Protein AF-A0AAN8TJZ9-F1 (afdb_monomer_lite)

Foldseek 3Di:
DDDDFDKDFDFAFPPVPQPQAWDADPVRWIKGQPVGTDPDPCRIDTPVLDFDWDWDQDPVDHRITTIDGDDPPPDDDPQPQDPPPRDDDDDDDDDDDDDDPDPSPDDDD

Secondary structure (DSSP, 8-state):
------EEE-PPB--S-TTTTEEE-TT--EEE-TT-B---S--EEETTT---EEEEE-TTSTT-EEEEEPPPTT--------TTTT-----------------------

pLDDT: mean 76.38, std 20.25, range [27.89, 95.38]

Organism: Solanum bulbocastanum (NCBI:txid147425)

Sequence (109 aa):
MDRRVILFRCNWFDVCDEIKGVKKDEYDFVSVNPDRFLKTNEPFVLADQASQVFYANDNSSKGWQVVRKTQPRDSYEIVEQMDDDIVELGSPSQKKRKRTTEVKYIFMN

Structure (mmCIF, N/CA/C/O backbone):
data_AF-A0AAN8TJZ9-F1
#
_entry.id   AF-A0AAN8TJZ9-F1
#
loop_
_atom_site.group_PDB
_atom_site.id
_atom_site.type_symbol
_atom_site.label_atom_id
_atom_site.label_alt_id
_atom_site.label_comp_id
_atom_site.label_asym_id
_atom_site.label_entity_id
_atom_site.label_seq_id
_atom_site.pdbx_PDB_ins_code
_atom_site.Cartn_x
_atom_site.Cartn_y
_atom_site.Cartn_z
_atom_site.occupancy
_atom_site.B_iso_or_equiv
_atom_site.auth_seq_id
_atom_site.auth_comp_id
_atom_site.auth_asym_id
_atom_site.auth_atom_id
_atom_site.pdbx_PDB_model_num
ATOM 1 N N . MET A 1 1 ? -30.013 -7.653 18.526 1.00 68.62 1 MET A N 1
ATOM 2 C CA . MET A 1 1 ? -29.254 -7.557 17.261 1.00 68.62 1 MET A CA 1
ATOM 3 C C . MET A 1 1 ? -27.794 -7.383 17.621 1.00 68.62 1 MET A C 1
ATOM 5 O O . MET A 1 1 ? -27.461 -6.359 18.206 1.00 68.62 1 MET A O 1
ATOM 9 N N . ASP A 1 2 ? -26.951 -8.364 17.316 1.00 79.62 2 ASP A N 1
ATOM 10 C CA . ASP A 1 2 ? -25.515 -8.265 17.587 1.00 79.62 2 ASP A CA 1
ATOM 11 C C . ASP A 1 2 ? -24.848 -7.361 16.552 1.00 79.62 2 ASP A C 1
ATOM 13 O O . ASP A 1 2 ? -24.837 -7.668 15.359 1.00 79.62 2 ASP A O 1
ATOM 17 N N . ARG A 1 3 ? -24.284 -6.239 17.006 1.00 86.50 3 ARG A N 1
ATOM 18 C CA . ARG A 1 3 ? -23.449 -5.359 16.180 1.00 86.50 3 ARG A CA 1
ATOM 19 C C . ARG A 1 3 ? -21.993 -5.722 16.426 1.00 86.50 3 ARG A C 1
ATOM 21 O O . ARG A 1 3 ? -21.419 -5.330 17.436 1.00 86.50 3 ARG A O 1
ATOM 28 N N . ARG A 1 4 ? -21.412 -6.494 15.511 1.00 91.75 4 ARG A N 1
ATOM 29 C CA . ARG A 1 4 ? -19.992 -6.858 15.527 1.00 91.75 4 ARG A CA 1
ATOM 30 C C . ARG A 1 4 ? -19.291 -6.207 14.343 1.00 91.75 4 ARG A C 1
ATOM 32 O O . ARG A 1 4 ? -19.826 -6.201 13.239 1.00 91.75 4 ARG A O 1
ATOM 39 N N . VAL A 1 5 ? -18.105 -5.666 14.593 1.00 91.44 5 VAL A N 1
ATOM 40 C CA . VAL A 1 5 ? -17.226 -5.066 13.585 1.00 91.44 5 VAL A CA 1
ATOM 41 C C . VAL A 1 5 ? -15.882 -5.776 13.661 1.00 91.44 5 VAL A C 1
ATOM 43 O O . VAL A 1 5 ? -15.427 -6.117 14.751 1.00 91.44 5 VAL A O 1
ATOM 46 N N . ILE A 1 6 ? -15.269 -6.016 12.504 1.00 91.38 6 ILE A N 1
ATOM 47 C CA . ILE A 1 6 ? -13.948 -6.636 12.400 1.00 91.38 6 ILE A CA 1
ATOM 48 C C . ILE A 1 6 ? -12.933 -5.540 12.083 1.00 91.38 6 ILE A C 1
ATOM 50 O O . ILE A 1 6 ? -13.096 -4.794 11.112 1.00 91.38 6 ILE A O 1
ATOM 54 N N . LEU A 1 7 ? -11.894 -5.468 12.910 1.00 92.25 7 LEU A N 1
ATOM 55 C CA . LEU A 1 7 ? -10.750 -4.581 12.745 1.00 92.25 7 LEU A CA 1
ATOM 56 C C . LEU A 1 7 ? -9.488 -5.421 12.580 1.00 92.25 7 LEU A C 1
ATOM 58 O O . LEU A 1 7 ? -9.305 -6.413 13.287 1.00 92.25 7 LEU A O 1
ATOM 62 N N . PHE A 1 8 ? -8.606 -4.989 11.689 1.00 89.12 8 PHE A N 1
ATOM 63 C CA . PHE A 1 8 ? -7.253 -5.518 11.582 1.00 89.12 8 PHE A CA 1
ATOM 64 C C . PHE A 1 8 ? -6.279 -4.530 12.194 1.00 89.12 8 PHE A C 1
ATOM 66 O O . PHE A 1 8 ? -6.404 -3.327 11.974 1.00 89.12 8 PHE A O 1
ATOM 73 N N . ARG A 1 9 ? -5.319 -5.034 12.972 1.00 88.88 9 ARG A N 1
ATOM 74 C CA . ARG A 1 9 ? -4.195 -4.231 13.446 1.00 88.88 9 ARG A CA 1
ATOM 75 C C . ARG A 1 9 ? -3.143 -4.180 12.343 1.00 88.88 9 ARG A C 1
ATOM 77 O O . ARG A 1 9 ? -2.728 -5.234 11.872 1.00 88.88 9 ARG A O 1
ATOM 84 N N . CYS A 1 10 ? -2.708 -2.987 11.960 1.00 85.69 10 CYS A N 1
ATOM 85 C CA . CYS A 1 10 ? -1.805 -2.786 10.831 1.00 85.69 10 CYS A CA 1
ATOM 86 C C . CYS A 1 10 ? -0.545 -2.022 11.237 1.00 85.69 10 CYS A C 1
ATOM 88 O O . CYS A 1 10 ? -0.582 -1.136 12.091 1.00 85.69 10 CYS A O 1
ATOM 90 N N . ASN A 1 11 ? 0.556 -2.352 10.563 1.00 88.69 11 ASN A N 1
ATOM 91 C CA . ASN A 1 11 ? 1.721 -1.485 10.450 1.00 88.69 11 ASN A CA 1
ATOM 92 C C . ASN A 1 11 ? 1.659 -0.831 9.070 1.00 88.69 11 ASN A C 1
ATOM 94 O O . ASN A 1 11 ? 1.477 -1.518 8.068 1.00 88.69 11 ASN A O 1
ATOM 98 N N . TRP A 1 12 ? 1.797 0.487 9.014 1.00 89.62 12 TRP A N 1
ATOM 99 C CA . TRP A 1 12 ? 1.661 1.238 7.770 1.00 89.62 12 TRP A CA 1
ATOM 100 C C . TRP A 1 12 ? 3.028 1.453 7.153 1.00 89.62 12 TRP A C 1
ATOM 102 O O . TRP A 1 12 ? 3.906 1.969 7.835 1.00 89.62 12 TRP A O 1
ATOM 112 N N . PHE A 1 13 ? 3.222 1.100 5.885 1.00 92.31 13 PHE A N 1
ATOM 113 C CA . PHE A 1 13 ? 4.409 1.551 5.157 1.00 92.31 13 PHE A CA 1
ATOM 114 C C . PHE A 1 13 ? 4.405 3.077 5.022 1.00 92.31 13 PHE A C 1
ATOM 116 O O . PHE A 1 13 ? 3.346 3.711 4.989 1.00 92.31 13 PHE A O 1
ATOM 123 N N . ASP A 1 14 ? 5.595 3.668 4.966 1.00 90.94 14 ASP A N 1
ATOM 124 C CA . ASP A 1 14 ? 5.769 5.107 4.760 1.00 90.94 14 ASP A CA 1
ATOM 125 C C . ASP A 1 14 ? 5.414 5.497 3.316 1.00 90.94 14 ASP A C 1
ATOM 127 O O . ASP A 1 14 ? 6.268 5.568 2.444 1.00 90.94 14 ASP A O 1
ATOM 131 N N . VAL A 1 15 ? 4.132 5.724 3.035 1.00 87.88 15 VAL A N 1
ATOM 132 C CA . VAL A 1 15 ? 3.673 6.163 1.703 1.00 87.88 15 VAL A CA 1
ATOM 133 C C . VAL A 1 15 ? 3.709 7.684 1.525 1.00 87.88 15 VAL A C 1
ATOM 135 O O . VAL A 1 15 ? 3.323 8.183 0.474 1.00 87.88 15 VAL A O 1
ATOM 138 N N . CYS A 1 16 ? 4.140 8.428 2.547 1.00 88.62 16 CYS A N 1
ATOM 139 C CA . CYS A 1 16 ? 4.274 9.884 2.488 1.00 88.62 16 CYS A CA 1
ATOM 140 C C . CYS A 1 16 ? 5.624 10.315 1.894 1.00 88.62 16 CYS A C 1
ATOM 142 O O . CYS A 1 16 ? 5.737 11.426 1.382 1.00 88.62 16 CYS A O 1
ATOM 144 N N . ASP A 1 17 ? 6.642 9.454 1.973 1.00 90.19 17 ASP A N 1
ATOM 145 C CA . ASP A 1 17 ? 7.955 9.659 1.361 1.00 90.19 17 ASP A CA 1
ATOM 146 C C . ASP A 1 17 ? 8.045 8.886 0.031 1.00 90.19 17 ASP A C 1
ATOM 148 O O . ASP A 1 17 ? 8.392 7.702 -0.006 1.00 90.19 17 ASP A O 1
ATOM 152 N N . GLU A 1 18 ? 7.748 9.576 -1.073 1.00 87.50 18 GLU A N 1
ATOM 153 C CA . GLU A 1 18 ? 7.767 9.040 -2.450 1.00 87.50 18 GLU A CA 1
ATOM 154 C C . GLU A 1 18 ? 9.174 8.686 -2.973 1.00 87.50 18 GLU A C 1
ATOM 156 O O . GLU A 1 18 ? 9.328 8.213 -4.098 1.00 87.50 18 GLU A O 1
ATOM 161 N N . ILE A 1 19 ? 10.223 8.934 -2.184 1.00 88.44 19 ILE A N 1
ATOM 162 C CA . ILE A 1 19 ? 11.604 8.604 -2.555 1.00 88.44 19 ILE A CA 1
ATOM 163 C C . ILE A 1 19 ? 12.091 7.398 -1.754 1.00 88.44 19 ILE A C 1
ATOM 165 O O . ILE A 1 19 ? 12.789 6.532 -2.284 1.00 88.44 19 ILE A O 1
ATOM 169 N N . LYS A 1 20 ? 11.770 7.341 -0.458 1.00 92.12 20 LYS A N 1
ATOM 170 C CA . LYS A 1 20 ? 12.360 6.357 0.463 1.00 92.12 20 LYS A CA 1
ATOM 171 C C . LYS A 1 20 ? 11.382 5.304 0.952 1.00 92.12 20 LYS A C 1
ATOM 173 O O . LYS A 1 20 ? 11.849 4.272 1.433 1.00 92.12 20 LYS A O 1
ATOM 178 N N . GLY A 1 21 ? 10.081 5.559 0.879 1.00 90.94 21 GLY A N 1
ATOM 179 C CA . GLY A 1 21 ? 9.062 4.684 1.445 1.00 90.94 21 GLY A CA 1
ATOM 180 C C . GLY A 1 21 ? 8.164 4.018 0.401 1.00 90.94 21 GLY A C 1
ATOM 181 O O . GLY A 1 21 ? 7.885 2.823 0.521 1.00 90.94 21 GLY A O 1
ATOM 182 N N . VAL A 1 22 ? 7.805 4.735 -0.667 1.00 93.19 22 VAL A N 1
ATOM 183 C CA . VAL A 1 22 ? 7.048 4.192 -1.805 1.00 93.19 22 VAL A CA 1
ATOM 184 C C . VAL A 1 22 ? 7.646 4.660 -3.123 1.00 93.19 22 VAL A C 1
ATOM 186 O O . VAL A 1 22 ? 8.097 5.791 -3.225 1.00 93.19 22 VAL A O 1
ATOM 189 N N . LYS A 1 23 ? 7.638 3.798 -4.139 1.00 91.88 23 LYS A N 1
ATOM 190 C CA . LYS A 1 23 ? 8.024 4.154 -5.507 1.00 91.88 23 LYS A CA 1
ATOM 191 C C . LYS A 1 23 ? 7.072 3.536 -6.518 1.00 91.88 23 LYS A C 1
ATOM 193 O O . LYS A 1 23 ? 6.497 2.473 -6.268 1.00 91.88 23 LYS A O 1
ATOM 198 N N . LYS A 1 24 ? 6.948 4.187 -7.670 1.00 92.00 24 LYS A N 1
ATOM 199 C CA . LYS A 1 24 ? 6.205 3.694 -8.828 1.00 92.00 24 LYS A CA 1
ATOM 200 C C . LYS A 1 24 ? 7.156 3.612 -10.018 1.00 92.00 24 LYS A C 1
ATOM 202 O O . LYS A 1 24 ? 7.916 4.554 -10.235 1.00 92.00 24 LYS A O 1
ATOM 207 N N . ASP A 1 25 ? 7.165 2.490 -10.727 1.00 88.88 25 ASP A N 1
ATOM 208 C CA . ASP A 1 25 ? 7.969 2.341 -11.943 1.00 88.88 25 ASP A CA 1
ATOM 209 C C . ASP A 1 25 ? 7.218 2.810 -13.203 1.00 88.88 25 ASP A C 1
ATOM 211 O O . ASP A 1 25 ? 6.081 3.282 -13.135 1.00 88.88 25 ASP A O 1
ATOM 215 N N . GLU A 1 26 ? 7.871 2.690 -14.361 1.00 91.94 26 GLU A N 1
ATOM 216 C CA . GLU A 1 26 ? 7.316 3.070 -15.667 1.00 91.94 26 GLU A CA 1
ATOM 217 C C . GLU A 1 26 ? 6.120 2.208 -16.119 1.00 91.94 26 GLU A C 1
ATOM 219 O O . GLU A 1 26 ? 5.371 2.625 -16.999 1.00 91.94 26 GLU A O 1
ATOM 224 N N . TYR A 1 27 ? 5.905 1.039 -15.501 1.00 89.94 27 TYR A N 1
ATOM 225 C CA . TYR A 1 27 ? 4.792 0.121 -15.778 1.00 89.94 27 TYR A CA 1
ATOM 226 C C . TYR A 1 27 ? 3.732 0.143 -14.666 1.00 89.94 27 TYR A C 1
ATOM 228 O O . TYR A 1 27 ? 2.940 -0.796 -14.514 1.00 89.94 27 TYR A O 1
ATOM 236 N N . ASP A 1 28 ? 3.732 1.194 -13.847 1.00 87.56 28 ASP A N 1
ATOM 237 C CA . ASP A 1 28 ? 2.816 1.392 -12.734 1.00 87.56 28 ASP A CA 1
ATOM 238 C C . ASP A 1 28 ? 2.861 0.299 -11.642 1.00 87.56 28 ASP A C 1
ATOM 240 O O . ASP A 1 28 ? 1.905 0.150 -10.864 1.00 87.56 28 ASP A O 1
ATOM 244 N N . PHE A 1 29 ? 3.953 -0.466 -11.525 1.00 89.44 29 PHE A N 1
ATOM 245 C CA . PHE A 1 29 ? 4.184 -1.285 -10.335 1.00 89.44 29 PHE A CA 1
ATOM 246 C C . PHE A 1 29 ? 4.530 -0.372 -9.167 1.00 89.44 29 PHE A C 1
ATOM 248 O O . PHE A 1 29 ? 5.431 0.464 -9.233 1.00 89.44 29 PHE A O 1
ATOM 255 N N . VAL A 1 30 ? 3.820 -0.574 -8.062 1.00 92.25 30 VAL A N 1
ATOM 256 C CA . VAL A 1 30 ? 4.131 0.073 -6.793 1.00 92.25 30 VAL A CA 1
ATOM 257 C C . VAL A 1 30 ? 5.058 -0.837 -6.011 1.00 92.25 30 VAL A C 1
ATOM 259 O O . VAL A 1 30 ? 4.763 -2.022 -5.846 1.00 92.25 30 VAL A O 1
ATOM 262 N N . SER A 1 31 ? 6.139 -0.275 -5.484 1.00 94.06 31 SER A N 1
ATOM 263 C CA . SER A 1 31 ? 6.991 -0.956 -4.515 1.00 94.06 31 SER A CA 1
ATOM 264 C C . SER A 1 31 ? 7.099 -0.158 -3.229 1.00 94.06 31 SER A C 1
ATOM 266 O O . SER A 1 31 ? 7.119 1.073 -3.249 1.00 94.06 31 SER A O 1
ATOM 268 N N . VAL A 1 32 ? 7.202 -0.870 -2.116 1.00 94.44 32 VAL A N 1
ATOM 269 C CA . VAL A 1 32 ? 7.344 -0.310 -0.772 1.00 94.44 32 VAL A CA 1
ATOM 270 C C . VAL A 1 32 ? 8.680 -0.710 -0.169 1.00 94.44 32 VAL A C 1
ATOM 272 O O . VAL A 1 32 ? 9.238 -1.763 -0.495 1.00 94.44 32 VAL A O 1
ATOM 275 N N . ASN A 1 33 ? 9.194 0.143 0.709 1.00 94.88 33 ASN A N 1
ATOM 276 C CA . ASN A 1 33 ? 10.385 -0.147 1.487 1.00 94.88 33 ASN A CA 1
ATOM 277 C C . ASN A 1 33 ? 9.986 -0.832 2.810 1.00 94.88 33 ASN A C 1
ATOM 279 O O . ASN A 1 33 ? 9.412 -0.168 3.678 1.00 94.88 33 ASN A O 1
ATOM 283 N N . PRO A 1 34 ? 10.295 -2.128 3.000 1.00 91.62 34 PRO A N 1
ATOM 284 C CA . PRO A 1 34 ? 9.910 -2.869 4.195 1.00 91.62 34 PRO A CA 1
ATOM 285 C C . PRO A 1 34 ? 10.599 -2.378 5.476 1.00 91.62 34 PRO A C 1
ATOM 287 O O . PRO A 1 34 ? 10.105 -2.647 6.569 1.00 91.62 34 PRO A O 1
ATOM 290 N N . ASP A 1 35 ? 11.691 -1.618 5.360 1.00 93.44 35 ASP A N 1
ATOM 291 C CA . ASP A 1 35 ? 12.410 -1.043 6.501 1.00 93.44 35 ASP A CA 1
ATOM 292 C C . ASP A 1 35 ? 11.826 0.308 6.954 1.00 93.44 35 ASP A C 1
ATOM 294 O O . ASP A 1 35 ? 12.303 0.912 7.922 1.00 93.44 35 ASP A O 1
ATOM 298 N N . ARG A 1 36 ? 10.796 0.818 6.263 1.00 91.75 36 ARG A N 1
ATOM 299 C CA . ARG A 1 36 ? 10.170 2.109 6.566 1.00 91.75 36 ARG A CA 1
ATOM 300 C C . ARG A 1 36 ? 8.674 2.002 6.812 1.00 91.75 36 ARG A C 1
ATOM 302 O O . ARG A 1 36 ? 7.875 1.791 5.903 1.00 91.75 36 ARG A O 1
ATOM 309 N N . PHE A 1 37 ? 8.301 2.305 8.050 1.00 90.69 37 PHE A N 1
ATOM 310 C CA . PHE A 1 37 ? 6.915 2.408 8.481 1.00 90.69 37 PHE A CA 1
ATOM 311 C C . PHE A 1 37 ? 6.537 3.852 8.819 1.00 90.69 37 PHE A C 1
ATOM 313 O O . PHE A 1 37 ? 7.316 4.595 9.426 1.00 90.69 37 PHE A O 1
ATOM 320 N N . LEU A 1 38 ? 5.314 4.234 8.462 1.00 89.56 38 LEU A N 1
ATOM 321 C CA . LEU A 1 38 ? 4.700 5.497 8.830 1.00 89.56 38 LEU A CA 1
ATOM 322 C C . LEU A 1 38 ? 4.458 5.531 10.342 1.00 89.56 38 LEU A C 1
ATOM 324 O O . LEU A 1 38 ? 3.808 4.654 10.917 1.00 89.56 38 LEU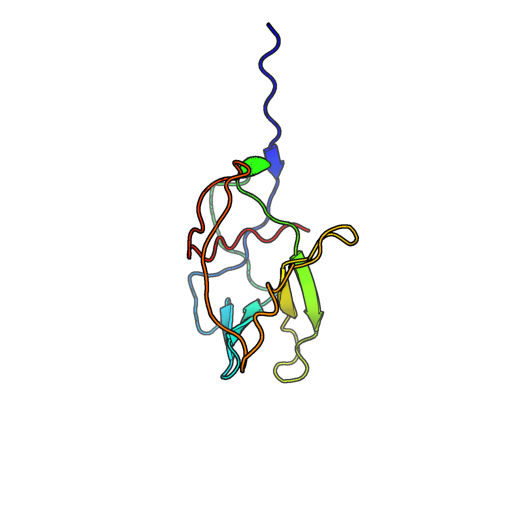 A O 1
ATOM 328 N N . LYS A 1 39 ? 4.939 6.591 10.993 1.00 90.19 39 LYS A N 1
ATOM 329 C CA . LYS A 1 39 ? 4.645 6.862 12.403 1.00 90.19 39 LYS A CA 1
ATOM 330 C C . LYS A 1 39 ? 3.249 7.469 12.510 1.00 90.19 39 LYS A C 1
ATOM 332 O O . LYS A 1 39 ? 3.082 8.667 12.307 1.00 90.19 39 LYS A O 1
ATOM 337 N N . THR A 1 40 ? 2.256 6.642 12.816 1.00 87.00 40 THR A N 1
ATOM 338 C CA . THR A 1 40 ? 0.857 7.063 12.963 1.00 87.00 40 THR A CA 1
ATOM 339 C C . THR A 1 40 ? 0.222 6.487 14.227 1.00 87.00 40 THR A C 1
ATOM 341 O O . THR A 1 40 ? 0.611 5.418 14.697 1.00 87.00 40 THR A O 1
ATOM 344 N N . ASN A 1 41 ? -0.776 7.199 14.756 1.00 92.00 41 ASN A N 1
ATOM 345 C CA . ASN A 1 41 ? -1.608 6.771 15.884 1.00 92.00 41 ASN A CA 1
ATOM 346 C C . ASN A 1 41 ? -2.886 6.040 15.431 1.00 92.00 41 ASN A C 1
ATOM 348 O O . ASN A 1 41 ? -3.788 5.846 16.240 1.00 92.00 41 ASN A O 1
ATOM 352 N N . GLU A 1 42 ? -2.961 5.627 14.163 1.00 88.44 42 GLU A N 1
ATOM 353 C CA . GLU A 1 42 ? -4.088 4.891 13.574 1.00 88.44 42 GLU A CA 1
ATOM 354 C C . GLU A 1 42 ? -3.741 3.400 13.394 1.00 88.44 42 GLU A C 1
ATOM 356 O O . GLU A 1 42 ? -3.459 2.966 12.284 1.00 88.44 42 GLU A O 1
ATOM 361 N N . PRO A 1 43 ? -3.691 2.566 14.449 1.00 89.00 43 PRO A N 1
ATOM 362 C CA . PRO A 1 43 ? -3.193 1.191 14.348 1.00 89.00 43 PRO A CA 1
ATOM 363 C C . PRO A 1 43 ? -4.196 0.201 13.745 1.00 89.00 43 PRO A C 1
ATOM 365 O O . PRO A 1 43 ? -3.856 -0.975 13.615 1.00 89.00 43 PRO A O 1
ATOM 368 N N . PHE A 1 44 ? -5.424 0.625 13.429 1.00 90.06 44 PHE A N 1
ATOM 369 C CA . PHE A 1 44 ? -6.494 -0.268 12.992 1.00 90.06 44 PHE A CA 1
ATOM 370 C C . PHE A 1 44 ? -7.121 0.157 11.669 1.00 90.06 44 PHE A C 1
ATOM 372 O O . PHE A 1 44 ? -7.252 1.341 11.376 1.00 90.06 44 PHE A O 1
ATOM 379 N N . VAL A 1 45 ? -7.586 -0.832 10.909 1.00 89.50 45 VAL A N 1
ATOM 380 C CA . VAL A 1 45 ? -8.400 -0.637 9.705 1.00 89.50 45 VAL A CA 1
ATOM 381 C C . VAL A 1 45 ? -9.627 -1.542 9.748 1.00 89.50 45 VAL A C 1
ATOM 383 O O . VAL A 1 45 ? -9.569 -2.658 10.270 1.00 89.50 45 VAL A O 1
ATOM 386 N N . LEU A 1 46 ? -10.754 -1.080 9.203 1.00 90.50 46 LEU A N 1
ATOM 387 C CA . LEU A 1 46 ? -11.934 -1.929 9.040 1.00 90.50 46 LEU A CA 1
ATOM 388 C C . LEU A 1 46 ? -11.665 -3.001 7.988 1.00 90.50 46 LEU A C 1
ATOM 390 O O . LEU A 1 46 ? -11.106 -2.713 6.929 1.00 90.50 46 LEU A O 1
ATOM 394 N N . ALA A 1 47 ? -12.161 -4.214 8.225 1.00 86.62 47 ALA A N 1
ATOM 395 C CA . ALA A 1 47 ? -12.031 -5.292 7.247 1.00 86.62 47 ALA A CA 1
ATOM 396 C C . ALA A 1 47 ? -12.617 -4.926 5.866 1.00 86.62 47 ALA A C 1
ATOM 398 O O . ALA A 1 47 ? -12.046 -5.294 4.849 1.00 86.62 47 ALA A O 1
ATOM 399 N N . ASP A 1 48 ? -13.703 -4.141 5.823 1.00 85.88 48 ASP A N 1
ATOM 400 C CA . ASP A 1 48 ? -14.329 -3.656 4.575 1.00 85.88 48 ASP A CA 1
ATOM 401 C C . ASP A 1 48 ? -13.492 -2.597 3.833 1.00 85.88 48 ASP A C 1
ATOM 403 O O . ASP A 1 48 ? -13.694 -2.344 2.647 1.00 85.88 48 ASP A O 1
ATOM 407 N N . GLN A 1 49 ? -12.555 -1.947 4.525 1.00 85.88 49 GLN A N 1
ATOM 408 C CA . GLN A 1 49 ? -11.667 -0.958 3.918 1.00 85.88 49 GLN A CA 1
ATOM 409 C C . GLN A 1 49 ? -10.405 -1.604 3.341 1.00 85.88 49 GLN A C 1
ATOM 411 O O . GLN A 1 49 ? -9.813 -1.032 2.429 1.00 85.88 49 GLN A O 1
ATOM 416 N N . ALA A 1 50 ? -10.008 -2.777 3.837 1.00 84.69 50 ALA A N 1
ATOM 417 C CA . ALA A 1 50 ? -8.787 -3.458 3.434 1.00 84.69 50 ALA A CA 1
ATOM 418 C C . ALA A 1 50 ? -8.977 -4.357 2.199 1.00 84.69 50 ALA A C 1
ATOM 420 O O . ALA A 1 50 ? -10.071 -4.824 1.887 1.00 84.69 50 ALA A O 1
ATOM 421 N N . SER A 1 51 ? -7.887 -4.613 1.478 1.00 83.12 51 SER A N 1
ATOM 422 C CA . SER A 1 51 ? -7.838 -5.580 0.376 1.00 83.12 51 SER A CA 1
ATOM 423 C C . SER A 1 51 ? -6.619 -6.479 0.538 1.00 83.12 51 SER A C 1
ATOM 425 O O . SER A 1 51 ? -5.574 -6.024 0.994 1.00 83.12 51 SER A O 1
ATOM 427 N N . GLN A 1 52 ? -6.740 -7.748 0.146 1.00 82.19 52 GLN A N 1
ATOM 428 C CA . GLN A 1 52 ? -5.612 -8.674 0.182 1.00 82.19 52 GLN A CA 1
ATOM 429 C C . GLN A 1 52 ? -4.615 -8.356 -0.937 1.00 82.19 52 GLN A C 1
ATOM 431 O O . GLN A 1 52 ? -4.979 -8.158 -2.102 1.00 82.19 52 GLN A O 1
ATOM 436 N N . VAL A 1 53 ? -3.338 -8.353 -0.581 1.00 86.38 53 VAL A N 1
ATOM 437 C CA . VAL A 1 53 ? -2.210 -8.118 -1.481 1.00 86.38 53 VAL A CA 1
ATOM 438 C C . VAL A 1 53 ? -1.154 -9.195 -1.268 1.00 86.38 53 VAL A C 1
ATOM 440 O O . VAL A 1 53 ? -1.148 -9.859 -0.232 1.00 86.38 53 VAL A O 1
ATOM 443 N N . PHE A 1 54 ? -0.256 -9.348 -2.232 1.00 87.00 54 PHE A N 1
ATOM 444 C CA . PHE A 1 54 ? 0.982 -10.093 -2.052 1.00 87.00 54 PHE A CA 1
ATOM 445 C C . PHE A 1 54 ? 2.183 -9.181 -2.304 1.00 87.00 54 PHE A C 1
ATOM 447 O O . PHE A 1 54 ? 2.097 -8.218 -3.074 1.00 87.00 54 PHE A O 1
ATOM 454 N N . TYR A 1 55 ? 3.295 -9.517 -1.654 1.00 90.94 55 TYR A N 1
ATOM 455 C CA . TYR A 1 55 ? 4.578 -8.841 -1.792 1.00 90.94 55 TYR A CA 1
ATOM 456 C C . TYR A 1 55 ? 5.553 -9.762 -2.513 1.00 90.94 55 TYR A C 1
ATOM 458 O O . TYR A 1 55 ? 5.648 -10.947 -2.190 1.00 90.94 55 TYR A O 1
ATOM 466 N N . ALA A 1 56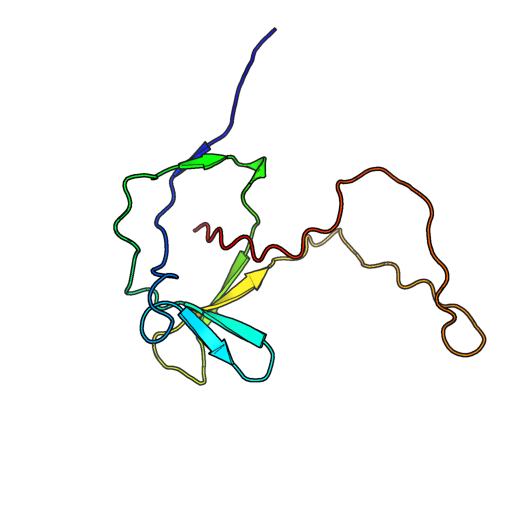 ? 6.288 -9.218 -3.473 1.00 92.12 56 ALA A N 1
ATOM 467 C CA . ALA A 1 56 ? 7.380 -9.909 -4.145 1.00 92.12 56 ALA A CA 1
ATOM 468 C C . ALA A 1 56 ? 8.641 -9.051 -4.067 1.00 92.12 56 ALA A C 1
ATOM 470 O O . ALA A 1 56 ? 8.550 -7.827 -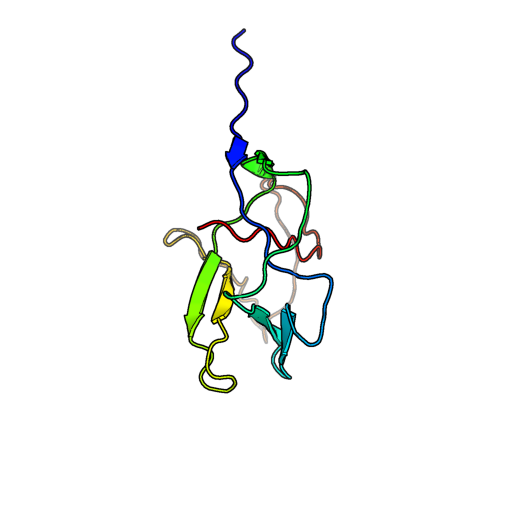4.060 1.00 92.12 56 ALA A O 1
ATOM 471 N N . ASN A 1 57 ? 9.816 -9.676 -4.014 1.00 95.25 57 ASN A N 1
ATOM 472 C CA . ASN A 1 57 ? 11.069 -8.926 -4.057 1.00 95.25 57 ASN A CA 1
ATOM 473 C C . ASN A 1 57 ? 11.153 -8.128 -5.359 1.00 95.25 57 ASN A C 1
ATOM 475 O O . ASN A 1 57 ? 10.903 -8.663 -6.441 1.00 95.25 57 ASN A O 1
ATOM 479 N N . ASP A 1 58 ? 11.523 -6.859 -5.245 1.00 93.38 58 ASP A N 1
ATOM 480 C CA . ASP A 1 58 ? 11.788 -6.024 -6.403 1.00 93.38 58 ASP A CA 1
ATOM 481 C C . ASP A 1 58 ? 13.206 -6.295 -6.928 1.00 93.38 58 ASP A C 1
ATOM 483 O O . ASP A 1 58 ? 14.210 -5.951 -6.299 1.00 93.38 58 ASP A O 1
ATOM 487 N N . ASN A 1 59 ? 13.287 -6.908 -8.108 1.00 91.06 59 ASN A N 1
ATOM 488 C CA . ASN A 1 59 ? 14.560 -7.228 -8.754 1.00 91.06 59 ASN A CA 1
ATOM 489 C C . ASN A 1 59 ? 15.317 -5.974 -9.223 1.00 91.06 59 ASN A C 1
ATOM 491 O O . ASN A 1 59 ? 16.545 -5.998 -9.302 1.00 91.06 59 ASN A O 1
ATOM 495 N N . SER A 1 60 ? 14.603 -4.883 -9.504 1.00 90.62 60 SER A N 1
ATOM 496 C CA . SER A 1 60 ? 15.172 -3.604 -9.942 1.00 90.62 60 SER A CA 1
ATOM 497 C C . SER A 1 60 ? 15.604 -2.735 -8.761 1.00 90.62 60 SER A C 1
ATOM 499 O O . SER A 1 60 ? 16.344 -1.765 -8.928 1.00 90.62 60 SER A O 1
ATOM 501 N N . SER A 1 61 ? 15.149 -3.033 -7.543 1.00 90.69 61 SER A N 1
ATOM 502 C CA . SER A 1 61 ? 15.530 -2.291 -6.339 1.00 90.69 61 SER A CA 1
ATOM 503 C C . SER A 1 61 ? 15.687 -3.212 -5.147 1.00 90.69 61 SER A C 1
ATOM 505 O O . SER A 1 61 ? 14.750 -3.512 -4.412 1.00 90.69 61 SER A O 1
ATOM 507 N N . LYS A 1 62 ? 16.935 -3.623 -4.931 1.00 93.88 62 LYS A N 1
ATOM 508 C CA . LYS A 1 62 ? 17.314 -4.511 -3.837 1.00 93.88 62 LYS A CA 1
ATOM 509 C C . LYS A 1 62 ? 16.806 -3.984 -2.490 1.00 93.88 62 LYS A C 1
ATOM 511 O O . LYS A 1 62 ? 17.056 -2.836 -2.134 1.00 93.88 62 LYS A O 1
ATOM 516 N N . GLY A 1 63 ? 16.135 -4.856 -1.743 1.00 93.75 63 GLY A N 1
ATOM 517 C CA . GLY A 1 63 ? 15.556 -4.542 -0.434 1.00 93.75 63 GLY A CA 1
ATOM 518 C C . GLY A 1 63 ? 14.131 -3.991 -0.493 1.00 93.75 63 GLY A C 1
ATOM 519 O O . GLY A 1 63 ? 13.504 -3.891 0.550 1.00 93.75 63 GLY A O 1
ATOM 520 N N . TRP A 1 64 ? 13.594 -3.689 -1.677 1.00 95.38 64 TRP A N 1
ATOM 521 C CA . TRP A 1 64 ? 12.209 -3.250 -1.846 1.00 95.38 64 TRP A CA 1
ATOM 522 C C . TRP A 1 64 ? 11.290 -4.418 -2.193 1.00 95.38 64 TRP A C 1
ATOM 524 O O . TRP A 1 64 ? 11.732 -5.464 -2.680 1.00 95.38 64 TRP A O 1
ATOM 534 N N . GLN A 1 65 ? 9.994 -4.220 -1.959 1.00 94.19 65 GLN A N 1
ATOM 535 C CA . GLN A 1 65 ? 8.964 -5.197 -2.281 1.00 94.19 65 GLN A CA 1
ATOM 536 C C . GLN A 1 65 ? 7.898 -4.594 -3.188 1.00 94.19 65 GLN A C 1
ATOM 538 O O . GLN A 1 65 ? 7.246 -3.617 -2.824 1.00 94.19 65 GLN A O 1
ATOM 543 N N . VAL A 1 66 ? 7.696 -5.203 -4.352 1.00 93.62 66 VAL A N 1
ATOM 544 C CA . VAL A 1 66 ? 6.577 -4.913 -5.249 1.00 93.62 66 VAL A CA 1
ATOM 545 C C . VAL A 1 66 ? 5.290 -5.382 -4.590 1.00 93.62 66 VAL A C 1
ATOM 547 O O . VAL A 1 66 ? 5.230 -6.511 -4.098 1.00 93.62 66 VAL A O 1
ATOM 550 N N . VAL A 1 67 ? 4.245 -4.555 -4.638 1.00 91.94 67 VAL A N 1
ATOM 551 C CA . VAL A 1 67 ? 2.932 -4.910 -4.103 1.00 91.94 67 VAL A CA 1
ATOM 552 C C . VAL A 1 67 ? 1.899 -5.065 -5.201 1.00 91.94 67 VAL A C 1
ATOM 554 O O . VAL A 1 67 ? 1.714 -4.186 -6.047 1.00 91.94 67 VAL A O 1
ATOM 557 N N . ARG A 1 68 ? 1.171 -6.180 -5.165 1.00 87.62 68 ARG A N 1
ATOM 558 C CA . ARG A 1 68 ? 0.099 -6.463 -6.119 1.00 87.62 68 ARG A CA 1
ATOM 559 C C . ARG A 1 68 ? -1.159 -6.933 -5.408 1.00 87.62 68 ARG A C 1
ATOM 561 O O . ARG A 1 68 ? -1.113 -7.692 -4.443 1.00 87.62 68 ARG A O 1
ATOM 568 N N . LYS A 1 69 ? -2.304 -6.449 -5.894 1.00 84.94 69 LYS A N 1
ATOM 569 C CA . LYS A 1 69 ? -3.615 -6.906 -5.426 1.00 84.94 69 LYS A CA 1
ATOM 570 C C . LYS A 1 69 ? -3.782 -8.372 -5.793 1.00 84.94 69 LYS A C 1
ATOM 572 O O . LYS A 1 69 ? -3.468 -8.772 -6.911 1.00 84.94 69 LYS A O 1
ATOM 577 N N . THR A 1 70 ? -4.281 -9.152 -4.844 1.00 81.94 70 THR A N 1
ATOM 578 C CA . THR A 1 70 ? -4.562 -10.565 -5.084 1.00 81.94 70 THR A CA 1
ATOM 579 C C . THR A 1 70 ? -5.934 -10.686 -5.725 1.00 81.94 70 THR A C 1
ATOM 581 O O . THR A 1 70 ? -6.922 -10.205 -5.167 1.00 81.94 70 THR A O 1
ATOM 584 N N . GLN A 1 71 ? -6.000 -11.334 -6.885 1.00 79.44 71 GLN A N 1
ATOM 585 C CA . GLN A 1 71 ? -7.266 -11.743 -7.472 1.00 79.44 71 GLN A CA 1
ATOM 586 C C . GLN A 1 71 ? -7.711 -13.057 -6.813 1.00 79.44 71 GLN A C 1
ATOM 588 O O . GLN A 1 71 ? -6.929 -14.012 -6.782 1.00 79.44 71 GLN A O 1
ATOM 593 N N . PRO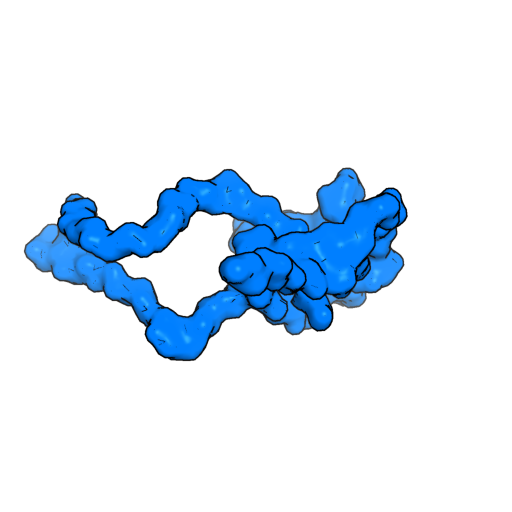 A 1 72 ? -8.931 -13.135 -6.252 1.00 79.31 72 PRO A N 1
ATOM 594 C CA . PRO A 1 72 ? -9.467 -14.395 -5.755 1.00 79.31 72 PRO A CA 1
ATOM 595 C C . PRO A 1 72 ? -9.453 -15.465 -6.851 1.00 79.31 72 PRO A C 1
ATOM 597 O O . PRO A 1 72 ? -9.837 -15.187 -7.985 1.00 79.31 72 PRO A O 1
ATOM 600 N N . ARG A 1 73 ? -9.061 -16.696 -6.506 1.00 78.31 73 ARG A N 1
ATOM 601 C CA . ARG A 1 73 ? -8.961 -17.816 -7.461 1.00 78.31 73 ARG A CA 1
ATOM 602 C C . ARG A 1 73 ? -10.259 -18.065 -8.235 1.00 78.31 73 ARG A C 1
ATOM 604 O O . ARG A 1 73 ? -10.212 -18.401 -9.409 1.00 78.31 73 ARG A O 1
ATOM 611 N N . ASP A 1 74 ? -11.392 -17.863 -7.571 1.00 81.44 74 ASP A N 1
ATOM 612 C CA . ASP A 1 74 ? -12.721 -18.105 -8.137 1.00 81.44 74 ASP A CA 1
ATOM 613 C C . ASP A 1 74 ? -13.313 -16.849 -8.797 1.00 81.44 74 ASP A C 1
ATOM 615 O O . ASP A 1 74 ? -14.505 -16.799 -9.097 1.00 81.44 74 ASP A O 1
ATOM 619 N N . SER A 1 75 ? -12.498 -15.810 -9.001 1.00 76.94 75 SER A N 1
ATOM 620 C CA . SER A 1 75 ? -12.891 -14.623 -9.752 1.00 76.94 75 SER A CA 1
ATOM 621 C C . SER A 1 75 ? -12.226 -14.626 -11.121 1.00 76.94 75 SER A C 1
ATOM 623 O O . SER A 1 75 ? -11.021 -14.825 -11.242 1.00 76.94 75 SER A O 1
ATOM 625 N N . TYR A 1 76 ? -13.031 -14.394 -12.147 1.00 74.69 76 TYR A N 1
ATOM 626 C CA . TYR A 1 76 ? -12.594 -14.218 -13.521 1.00 74.69 76 TYR A CA 1
ATOM 627 C C . TYR A 1 76 ? -13.261 -12.964 -14.074 1.00 74.69 76 TYR A C 1
ATOM 629 O O . TYR A 1 76 ? -14.411 -12.657 -13.750 1.00 74.69 76 TYR A O 1
ATOM 637 N N . GLU A 1 77 ? -12.516 -12.217 -14.878 1.00 76.00 77 GLU A N 1
ATOM 638 C CA . GLU A 1 77 ? -13.067 -11.096 -15.626 1.00 76.00 77 GLU A CA 1
ATOM 639 C C . GLU A 1 77 ? -13.726 -11.664 -16.879 1.00 76.00 77 GLU A C 1
ATOM 641 O O . GLU A 1 77 ? -13.066 -12.263 -17.728 1.00 76.00 77 GLU A O 1
ATOM 646 N N . ILE A 1 78 ? -15.049 -11.537 -16.968 1.00 78.44 78 ILE A N 1
ATOM 647 C CA . ILE A 1 78 ? -15.765 -11.840 -18.202 1.00 78.44 78 ILE A CA 1
ATOM 648 C C . ILE A 1 78 ? -15.521 -10.646 -19.119 1.00 78.44 78 ILE A C 1
ATOM 650 O O . ILE A 1 78 ? -16.134 -9.594 -18.949 1.00 78.44 78 ILE A O 1
ATOM 654 N N . VAL A 1 79 ? -14.582 -10.795 -20.047 1.00 69.00 79 VAL A N 1
ATOM 655 C CA . VAL A 1 79 ? -14.490 -9.894 -21.193 1.00 69.00 79 VAL A CA 1
ATOM 656 C C . VAL A 1 79 ? -15.641 -10.260 -22.122 1.00 69.00 79 VAL A C 1
ATOM 658 O O . VAL A 1 79 ? -15.700 -11.379 -22.628 1.00 69.00 79 VAL A O 1
ATOM 661 N N . GLU A 1 80 ? -16.612 -9.363 -22.280 1.00 60.19 80 GLU A N 1
ATOM 662 C CA . GLU A 1 80 ? -17.657 -9.547 -23.285 1.00 60.19 80 GLU A CA 1
ATOM 663 C C . GLU A 1 80 ? -16.975 -9.455 -24.658 1.00 60.19 80 GLU A C 1
ATOM 665 O O . GLU A 1 80 ? -16.627 -8.376 -25.128 1.00 60.19 80 GLU A O 1
ATOM 670 N N . GLN A 1 81 ? -16.673 -10.618 -25.248 1.00 52.59 81 GLN A N 1
ATOM 671 C CA . GLN A 1 81 ? -16.257 -10.715 -26.641 1.00 52.59 81 GLN A CA 1
ATOM 672 C C . GLN A 1 81 ? -17.442 -10.326 -27.496 1.00 52.59 81 GLN A C 1
ATOM 674 O O . GLN A 1 81 ? -18.547 -10.851 -27.361 1.00 52.59 81 GLN A O 1
ATOM 679 N N . MET A 1 82 ? -17.184 -9.373 -28.359 1.00 49.84 82 MET A N 1
ATOM 680 C CA . MET A 1 82 ? -18.203 -8.720 -29.120 1.00 49.84 82 MET A CA 1
ATOM 681 C C . MET A 1 82 ? -17.677 -8.691 -30.546 1.00 49.84 82 MET A C 1
ATOM 683 O O . MET A 1 82 ? -16.944 -7.796 -30.940 1.00 49.84 82 MET A O 1
ATOM 687 N N . ASP A 1 83 ? -17.955 -9.765 -31.274 1.00 50.66 83 ASP A N 1
ATOM 688 C CA . ASP A 1 83 ? -17.716 -9.838 -32.712 1.00 50.66 83 ASP A CA 1
ATOM 689 C C . ASP A 1 83 ? -18.662 -8.805 -33.370 1.00 50.66 83 ASP A C 1
ATOM 691 O O . ASP A 1 83 ? -19.854 -8.782 -33.067 1.00 50.66 83 ASP A O 1
ATOM 695 N N . ASP A 1 84 ? -18.223 -7.844 -34.180 1.00 58.16 84 ASP A N 1
ATOM 696 C CA . ASP A 1 84 ? -17.043 -7.841 -35.040 1.00 58.16 84 ASP A CA 1
ATOM 697 C C . ASP A 1 84 ? -15.990 -6.803 -34.587 1.00 58.16 84 ASP A C 1
ATOM 699 O O . ASP A 1 84 ? -16.250 -5.599 -34.552 1.00 58.16 84 ASP A O 1
ATOM 703 N N . ASP A 1 85 ? -14.806 -7.315 -34.223 1.00 57.38 85 ASP A N 1
ATOM 704 C CA . ASP A 1 85 ? -13.641 -6.647 -33.612 1.00 57.38 85 ASP A CA 1
ATOM 705 C C . ASP A 1 85 ? -13.917 -5.916 -32.281 1.00 57.38 85 ASP A C 1
ATOM 707 O O . ASP A 1 85 ? -13.765 -4.704 -32.144 1.00 57.38 85 ASP A O 1
ATOM 711 N N . ILE A 1 86 ? -14.282 -6.730 -31.280 1.00 49.03 86 ILE A N 1
ATOM 712 C CA . ILE A 1 86 ? -14.469 -6.434 -29.846 1.00 49.03 86 ILE A CA 1
ATOM 713 C C . ILE A 1 86 ? -15.224 -5.120 -29.622 1.00 49.03 86 ILE A C 1
ATOM 715 O O . ILE A 1 86 ? -14.681 -4.125 -29.138 1.00 49.03 86 ILE A O 1
ATOM 719 N N . VAL A 1 87 ? -16.514 -5.138 -29.959 1.00 41.66 87 VAL A N 1
ATOM 720 C CA . VAL A 1 87 ? -17.451 -4.082 -29.577 1.00 41.66 87 VAL A CA 1
ATOM 721 C C . VAL A 1 87 ? -17.545 -3.919 -28.049 1.00 41.66 87 VAL A C 1
ATOM 723 O O . VAL A 1 87 ? -17.656 -4.845 -27.255 1.00 41.66 87 VAL A O 1
ATOM 726 N N . GLU A 1 88 ? -17.421 -2.671 -27.625 1.00 59.25 88 GLU A N 1
ATOM 727 C CA . GLU A 1 88 ? -17.607 -2.212 -26.259 1.00 59.25 88 GLU A CA 1
ATOM 728 C C . GLU A 1 88 ? -19.114 -2.005 -26.053 1.00 59.25 88 GLU A C 1
ATOM 730 O O . GLU A 1 88 ? -19.680 -1.044 -26.577 1.00 59.25 88 GLU A O 1
ATOM 735 N N . LEU A 1 89 ? -19.798 -2.879 -25.308 1.00 44.84 89 LEU A N 1
ATOM 736 C CA . LEU A 1 89 ? -21.156 -2.589 -24.838 1.00 44.84 89 LEU A CA 1
ATOM 737 C C . LEU A 1 89 ? -21.286 -2.875 -23.349 1.00 44.84 89 LEU A C 1
ATOM 739 O O . LEU A 1 89 ? -20.834 -3.875 -22.808 1.00 44.84 89 LEU A O 1
ATOM 743 N N . GLY A 1 90 ? -21.888 -1.912 -22.664 1.00 52.34 90 GLY A N 1
ATOM 744 C CA . GLY A 1 90 ? -22.063 -1.960 -21.230 1.00 52.34 90 GLY A CA 1
ATOM 745 C C . GLY A 1 90 ? -23.237 -2.825 -20.763 1.00 52.34 90 GLY A C 1
ATOM 746 O O . GLY A 1 90 ? -24.341 -2.731 -21.285 1.00 52.34 90 GLY A O 1
ATOM 747 N N . SER A 1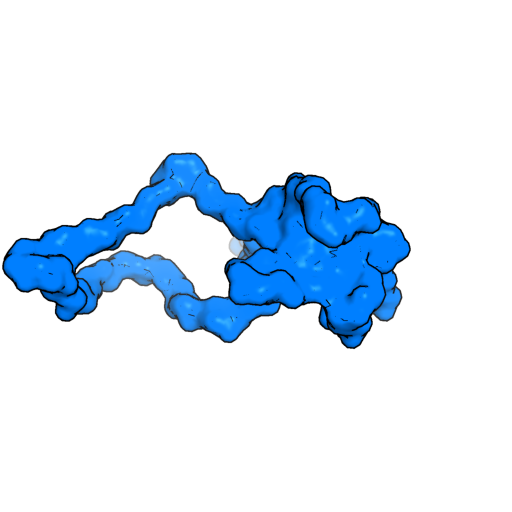 91 ? -22.995 -3.424 -19.590 1.00 57.66 91 SER A N 1
ATOM 748 C CA . SER A 1 91 ? -23.904 -3.712 -18.461 1.00 57.66 91 SER A CA 1
ATOM 749 C C . SER A 1 91 ? -24.919 -4.859 -18.606 1.00 57.66 91 SER A C 1
ATOM 751 O O . SER A 1 91 ? -25.839 -4.787 -19.415 1.00 57.66 91 SER A O 1
ATOM 753 N N . PRO A 1 92 ? -24.960 -5.762 -17.603 1.00 34.59 92 PRO A N 1
ATOM 754 C CA . PRO A 1 92 ? -26.090 -5.681 -16.676 1.00 34.59 92 PRO A CA 1
ATOM 755 C C . PRO A 1 92 ? -25.708 -5.806 -15.192 1.00 34.59 92 PRO A C 1
ATOM 757 O O . PRO A 1 92 ? -24.779 -6.484 -14.766 1.00 34.59 92 PRO A O 1
ATOM 760 N N . SER A 1 93 ? -26.480 -5.090 -14.380 1.00 49.09 93 SER A N 1
ATOM 761 C CA . SER A 1 93 ? -26.292 -4.906 -12.946 1.00 49.09 93 SER A CA 1
ATOM 762 C C . SER A 1 93 ? -26.467 -6.206 -12.147 1.00 49.09 93 SER A C 1
ATOM 764 O O . SER A 1 93 ? -27.584 -6.688 -11.972 1.00 49.09 93 SER A O 1
ATOM 766 N N . GLN A 1 94 ? -25.390 -6.687 -11.525 1.00 43.66 94 GLN A N 1
ATOM 767 C CA . GLN A 1 94 ? -25.467 -7.268 -10.185 1.00 43.66 94 GLN A CA 1
ATOM 768 C C . GLN A 1 94 ? -24.652 -6.395 -9.232 1.00 43.66 94 GLN A C 1
ATOM 770 O O . GLN A 1 94 ? -23.466 -6.131 -9.420 1.00 43.66 94 GLN A O 1
ATOM 775 N N . LYS A 1 95 ? -25.351 -5.849 -8.237 1.00 42.97 95 LYS A N 1
ATOM 776 C CA . LYS A 1 95 ? -24.861 -4.813 -7.328 1.00 42.97 95 LYS A CA 1
ATOM 777 C C . LYS A 1 95 ? -23.639 -5.300 -6.543 1.00 42.97 95 LYS A C 1
ATOM 779 O O . LYS A 1 95 ? -23.785 -5.939 -5.504 1.00 42.97 95 LYS A O 1
ATOM 784 N N . LYS A 1 96 ? -22.445 -4.866 -6.942 1.00 33.19 96 LYS A N 1
ATOM 785 C CA . LYS A 1 96 ? -21.345 -4.637 -6.001 1.00 33.19 96 LYS A CA 1
ATOM 786 C C . LYS A 1 96 ? -20.627 -3.340 -6.352 1.00 33.19 96 LYS A C 1
ATOM 788 O O . LYS A 1 96 ? -20.523 -2.938 -7.504 1.00 33.19 96 LYS A O 1
ATOM 793 N N . ARG A 1 97 ? -20.319 -2.608 -5.290 1.00 37.38 97 ARG A N 1
ATOM 794 C CA . ARG A 1 97 ? -20.144 -1.157 -5.226 1.00 37.38 97 ARG A CA 1
ATOM 795 C C . ARG A 1 97 ? -19.089 -0.645 -6.217 1.00 37.38 97 ARG A C 1
ATOM 797 O O . ARG A 1 97 ? -17.982 -1.160 -6.255 1.00 37.38 97 ARG A O 1
ATOM 804 N N . LYS A 1 98 ? -19.500 0.386 -6.965 1.00 33.56 98 LYS A N 1
ATOM 805 C CA . LYS A 1 98 ? -18.745 1.373 -7.755 1.00 33.56 98 LYS A CA 1
ATOM 806 C C . LYS A 1 98 ? -17.218 1.251 -7.687 1.00 33.56 98 LYS A C 1
ATOM 808 O O . LYS A 1 98 ? -16.633 1.356 -6.613 1.00 33.56 98 LYS A O 1
ATOM 813 N N . ARG A 1 99 ? -16.613 1.173 -8.880 1.00 51.09 99 ARG A N 1
ATOM 814 C CA . ARG A 1 99 ? -15.216 1.530 -9.147 1.00 51.09 99 ARG A CA 1
ATOM 815 C C . ARG A 1 99 ? -14.879 2.813 -8.394 1.00 51.09 99 ARG A C 1
ATOM 817 O O . ARG A 1 99 ? -15.443 3.864 -8.692 1.00 51.09 99 ARG A O 1
ATOM 824 N N . THR A 1 100 ? -13.949 2.714 -7.460 1.00 31.03 100 THR A N 1
ATOM 825 C CA . THR A 1 100 ? -13.191 3.873 -7.031 1.00 31.03 100 THR A CA 1
ATOM 826 C C . THR A 1 100 ? -11.775 3.644 -7.506 1.00 31.03 100 THR A C 1
ATOM 828 O O . THR A 1 100 ? -11.095 2.725 -7.047 1.00 31.03 100 THR A O 1
ATOM 831 N N . THR A 1 101 ? -11.348 4.490 -8.436 1.00 36.56 101 THR A N 1
ATOM 832 C CA . THR A 1 101 ? -9.949 4.848 -8.655 1.00 36.56 101 THR A CA 1
ATOM 833 C C . THR A 1 101 ? -9.453 5.544 -7.388 1.00 36.56 101 THR A C 1
ATOM 835 O O . THR A 1 101 ? -9.218 6.739 -7.345 1.00 36.56 101 THR A O 1
ATOM 838 N N . GLU A 1 102 ? -9.395 4.797 -6.298 1.00 27.89 102 GLU A N 1
ATOM 839 C CA . GLU A 1 102 ? -8.663 5.154 -5.103 1.00 27.89 102 GLU A CA 1
ATOM 840 C C . GLU A 1 102 ? -7.662 4.029 -4.976 1.00 27.89 102 GLU A C 1
ATOM 842 O O . GLU A 1 102 ? -8.022 2.859 -4.783 1.00 27.89 102 GLU A O 1
ATOM 847 N N . VAL A 1 103 ? -6.390 4.371 -5.131 1.00 34.28 103 VAL A N 1
ATOM 848 C CA . VAL A 1 103 ? -5.329 3.498 -4.666 1.00 34.28 10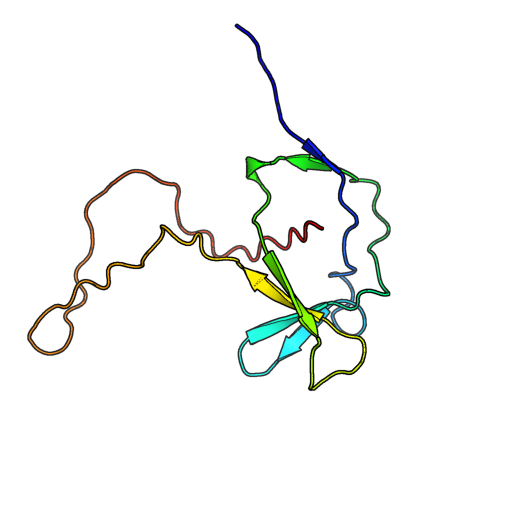3 VAL A CA 1
ATOM 849 C C . VAL A 1 103 ? -5.454 3.483 -3.144 1.00 34.28 103 VAL A C 1
ATOM 851 O O . VAL A 1 103 ? -4.850 4.278 -2.436 1.00 34.28 103 VAL A O 1
ATOM 854 N N . LYS A 1 104 ? -6.354 2.638 -2.631 1.00 36.97 104 LYS A N 1
ATOM 855 C CA . LYS A 1 104 ? -6.467 2.352 -1.206 1.00 36.97 104 LYS A CA 1
ATOM 856 C C . LYS A 1 104 ? -5.255 1.513 -0.855 1.00 36.97 104 LYS A C 1
ATOM 858 O O . LYS A 1 104 ? -5.284 0.288 -0.965 1.00 36.97 104 LYS A O 1
ATOM 863 N N . TYR A 1 105 ? -4.164 2.197 -0.537 1.00 45.16 105 TYR A N 1
ATOM 864 C CA . TYR A 1 105 ? -2.971 1.599 0.036 1.00 45.16 105 TYR A CA 1
ATOM 865 C C . TYR A 1 105 ? -3.332 1.085 1.430 1.00 45.16 105 TYR A C 1
ATOM 867 O O . TYR A 1 105 ? -3.221 1.804 2.417 1.00 45.16 105 TYR A O 1
ATOM 875 N N . ILE A 1 106 ? -3.837 -0.143 1.513 1.00 51.19 106 ILE A N 1
ATOM 876 C CA . ILE A 1 106 ? -3.962 -0.856 2.782 1.00 51.19 106 ILE A CA 1
ATOM 877 C C . ILE A 1 106 ? -3.221 -2.169 2.604 1.00 51.19 106 ILE A C 1
ATOM 879 O O . ILE A 1 106 ? -3.667 -3.091 1.925 1.00 51.19 106 ILE A O 1
ATOM 883 N N . PHE A 1 107 ? -2.029 -2.174 3.178 1.00 50.53 107 PHE A N 1
ATOM 884 C CA . PHE A 1 107 ? -1.037 -3.222 3.101 1.00 50.53 107 PHE A CA 1
ATOM 885 C C . PHE A 1 107 ? -1.167 -4.070 4.368 1.00 50.53 107 PHE A C 1
ATOM 887 O O . PHE A 1 107 ? -0.708 -3.677 5.435 1.00 50.53 107 PHE A O 1
ATOM 894 N N . MET A 1 108 ? -1.877 -5.197 4.274 1.00 46.72 108 MET A N 1
ATOM 895 C CA . MET A 1 108 ? -1.940 -6.181 5.360 1.00 46.72 108 MET A CA 1
ATOM 896 C C . MET A 1 108 ? -0.827 -7.219 5.196 1.00 46.72 108 MET A C 1
ATOM 898 O O . MET A 1 108 ? -0.534 -7.637 4.074 1.00 46.72 108 MET A O 1
ATOM 902 N N . ASN A 1 109 ? -0.232 -7.595 6.328 1.00 42.44 109 ASN A N 1
ATOM 903 C CA . ASN A 1 109 ? 0.601 -8.778 6.541 1.00 42.44 109 ASN A CA 1
ATOM 904 C C . ASN A 1 109 ? -0.211 -9.782 7.368 1.00 42.44 109 ASN A C 1
ATOM 906 O O . ASN A 1 109 ? -0.992 -9.298 8.225 1.00 42.44 109 ASN A O 1
#

InterPro domains:
  IPR025312 Domain of unknown function DUF4216 [PF13952] (3-67)

Radius of gyration: 18.06 Å; chains: 1; bounding box: 47×28×53 Å